Protein AF-0000000087619638 (afdb_homodimer)

InterPro domains:
  IPR024135 Ragulator complex protein LAMTOR5 [PF16672] (1-88)
  IPR024135 Ragulator complex protein LAMTOR5 [PR02092] (1-25)
  IPR024135 Ragulator complex protein LAMTOR5 [PR02092] (27-48)
  IPR024135 Ragulator complex protein LAMTOR5 [PR02092] (52-71)
  IPR024135 Ragulator complex protein LAMTOR5 [PTHR13342] (1-91)

Structure (mmCIF, N/CA/C/O backbone):
data_AF-0000000087619638-model_v1
#
loop_
_entity.id
_entity.type
_entity.pdbx_description
1 polymer 'Ragulator complex protein LAMTOR5'
#
loop_
_atom_site.group_PDB
_atom_site.id
_atom_site.type_symbol
_atom_site.label_atom_id
_atom_site.label_alt_id
_atom_site.label_comp_id
_atom_site.label_asym_id
_atom_site.label_entity_id
_atom_site.label_seq_id
_atom_site.pdbx_PDB_ins_code
_atom_site.Cartn_x
_atom_site.Cartn_y
_atom_site.Cartn_z
_atom_site.occupancy
_atom_site.B_iso_or_equiv
_atom_site.auth_seq_id
_atom_site.auth_comp_id
_atom_site.auth_asym_id
_atom_site.auth_atom_id
_atom_site.pdbx_PDB_model_num
ATOM 1 N N . MET A 1 1 ? -10.867 31.75 9.898 1 59.81 1 MET A N 1
ATOM 2 C CA . MET A 1 1 ? -11.805 30.641 10.008 1 59.81 1 MET A CA 1
ATOM 3 C C . MET A 1 1 ? -11.258 29.391 9.312 1 59.81 1 MET A C 1
ATOM 5 O O . MET A 1 1 ? -10.969 29.422 8.117 1 59.81 1 MET A O 1
ATOM 9 N N . GLU A 1 2 ? -10.844 28.422 10 1 75.12 2 GLU A N 1
ATOM 10 C CA . GLU A 1 2 ? -10.266 27.234 9.383 1 75.12 2 GLU A CA 1
ATOM 11 C C . GLU A 1 2 ? -11.281 26.516 8.5 1 75.12 2 GLU A C 1
ATOM 13 O O . GLU A 1 2 ? -12.477 26.5 8.812 1 75.12 2 GLU A O 1
ATOM 18 N N . SER A 1 3 ? -10.82 26.25 7.355 1 89.56 3 SER A N 1
ATOM 19 C CA . SER A 1 3 ? -11.688 25.453 6.492 1 89.56 3 SER A CA 1
ATOM 20 C C . SER A 1 3 ? -12.102 24.156 7.176 1 89.56 3 SER A C 1
ATOM 22 O O . SER A 1 3 ? -11.461 23.719 8.133 1 89.56 3 SER A O 1
ATOM 24 N N . THR A 1 4 ? -13.281 23.719 6.844 1 94.5 4 THR A N 1
ATOM 25 C CA . THR A 1 4 ? -13.789 22.453 7.348 1 94.5 4 THR A CA 1
ATOM 26 C C . THR A 1 4 ? -12.711 21.375 7.277 1 94.5 4 THR A C 1
ATOM 28 O O . THR A 1 4 ? -12.562 20.578 8.203 1 94.5 4 THR A O 1
ATOM 31 N N . LEU A 1 5 ? -11.859 21.391 6.246 1 95.38 5 LEU A N 1
ATOM 32 C CA . LEU A 1 5 ? -10.797 20.406 6.082 1 95.38 5 LEU A CA 1
ATOM 33 C C . LEU A 1 5 ? -9.719 20.578 7.148 1 95.38 5 LEU A C 1
ATOM 35 O O . LEU A 1 5 ? -9.312 19.609 7.793 1 95.38 5 LEU A O 1
ATOM 39 N N . GLU A 1 6 ? -9.32 21.812 7.352 1 96.31 6 GLU A N 1
ATOM 40 C CA . GLU A 1 6 ? -8.305 22.109 8.359 1 96.31 6 GLU A CA 1
ATOM 41 C C . GLU A 1 6 ? -8.758 21.656 9.742 1 96.31 6 GLU A C 1
ATOM 43 O O . GLU A 1 6 ? -7.961 21.109 10.508 1 96.31 6 GLU A O 1
ATOM 48 N N . GLN A 1 7 ? -9.922 21.875 10.008 1 97.31 7 GLN A N 1
ATOM 49 C CA . GLN A 1 7 ? -10.469 21.469 11.297 1 97.31 7 GLN A CA 1
ATOM 50 C C . GLN A 1 7 ? -10.438 19.953 11.453 1 97.31 7 GLN A C 1
ATOM 52 O O . GLN A 1 7 ? -10.117 19.438 12.523 1 97.31 7 GLN A O 1
ATOM 57 N N . HIS A 1 8 ? -10.852 19.281 10.367 1 96.5 8 HIS A N 1
ATOM 58 C CA . HIS A 1 8 ? -10.812 17.812 10.383 1 96.5 8 HIS A CA 1
ATOM 59 C C . HIS A 1 8 ? -9.398 17.312 10.633 1 96.5 8 HIS A C 1
ATOM 61 O O . HIS A 1 8 ? -9.203 16.359 11.391 1 96.5 8 HIS A O 1
ATOM 67 N N . LEU A 1 9 ? -8.438 17.875 10.039 1 97.69 9 LEU A N 1
ATOM 68 C CA . LEU A 1 9 ? -7.047 17.484 10.219 1 97.69 9 LEU A CA 1
ATOM 69 C C . LEU A 1 9 ? -6.602 17.703 11.656 1 97.69 9 LEU A C 1
ATOM 71 O O . LEU A 1 9 ? -5.984 16.812 12.258 1 97.69 9 LEU A O 1
ATOM 75 N N . ASP A 1 10 ? -6.941 18.812 12.172 1 97.88 10 ASP A N 1
ATOM 76 C CA . ASP A 1 10 ? -6.59 19.141 13.555 1 97.88 10 ASP A CA 1
ATOM 77 C C . ASP A 1 10 ? -7.246 18.156 14.523 1 97.88 10 ASP A C 1
ATOM 79 O O . ASP A 1 10 ? -6.621 17.734 15.492 1 97.88 10 ASP A O 1
ATOM 83 N N . ASP A 1 11 ? -8.5 17.828 14.258 1 98.12 11 ASP A N 1
ATOM 84 C CA . ASP A 1 11 ? -9.219 16.891 15.109 1 98.12 11 ASP A CA 1
ATOM 85 C C . ASP A 1 11 ? -8.586 15.508 15.07 1 98.12 11 ASP A C 1
ATOM 87 O O . ASP A 1 11 ? -8.5 14.82 16.094 1 98.12 11 ASP A O 1
ATOM 91 N N . THR A 1 12 ? -8.156 15.094 13.867 1 97.62 12 THR A N 1
ATOM 92 C CA . THR A 1 12 ? -7.504 13.805 13.703 1 97.62 12 THR A CA 1
ATOM 93 C C . THR A 1 12 ? -6.223 13.742 14.531 1 97.62 12 THR A C 1
ATOM 95 O O . THR A 1 12 ? -5.91 12.703 15.125 1 97.62 12 THR A O 1
ATOM 98 N N . MET A 1 13 ? -5.574 14.805 14.734 1 97.88 13 MET A N 1
ATOM 99 C CA . MET A 1 13 ? -4.285 14.891 15.414 1 97.88 13 MET A CA 1
ATOM 100 C C . MET A 1 13 ? -4.465 14.836 16.938 1 97.88 13 MET A C 1
ATOM 102 O O . MET A 1 13 ? -3.492 14.695 17.672 1 97.88 13 MET A O 1
ATOM 106 N N . LYS A 1 14 ? -5.672 14.953 17.359 1 97.88 14 LYS A N 1
ATOM 107 C CA . LYS A 1 14 ? -5.926 14.898 18.797 1 97.88 14 LYS A CA 1
ATOM 108 C C . LYS A 1 14 ? -5.766 13.477 19.328 1 97.88 14 LYS A C 1
ATOM 110 O O . LYS A 1 14 ? -5.629 13.281 20.547 1 97.88 14 LYS A O 1
ATOM 115 N N . ASN A 1 15 ? -5.918 12.477 18.422 1 97.62 15 ASN A N 1
ATOM 116 C CA . ASN A 1 15 ? -5.594 11.102 18.797 1 97.62 15 ASN A CA 1
ATOM 117 C C . ASN A 1 15 ? -4.098 10.93 19.062 1 97.62 15 ASN A C 1
ATOM 119 O O . ASN A 1 15 ? -3.279 11.117 18.156 1 97.62 15 ASN A O 1
ATOM 123 N N . PRO A 1 16 ? -3.703 10.562 20.312 1 95.38 16 PRO A N 1
ATOM 124 C CA . PRO A 1 16 ? -2.281 10.516 20.672 1 95.38 16 PRO A CA 1
ATOM 125 C C . PRO A 1 16 ? -1.493 9.516 19.828 1 95.38 16 PRO A C 1
ATOM 127 O O . PRO A 1 16 ? -0.274 9.648 19.688 1 95.38 16 PRO A O 1
ATOM 130 N N . ALA A 1 17 ? -2.191 8.531 19.344 1 97.12 17 ALA A N 1
ATOM 131 C CA . ALA A 1 17 ? -1.511 7.531 18.516 1 97.12 17 ALA A CA 1
ATOM 132 C C . ALA A 1 17 ? -1.211 8.07 17.125 1 97.12 17 ALA A C 1
ATOM 134 O O . ALA A 1 17 ? -0.408 7.496 16.391 1 97.12 17 ALA A O 1
ATOM 135 N N . VAL A 1 18 ? -1.893 9.148 16.734 1 98.19 18 VAL A N 1
ATOM 136 C CA . VAL A 1 18 ? -1.714 9.727 15.406 1 98.19 18 VAL A CA 1
ATOM 137 C C . VAL A 1 18 ? -0.606 10.773 15.445 1 98.19 18 VAL A C 1
ATOM 139 O O . VAL A 1 18 ? -0.699 11.758 16.172 1 98.19 18 VAL A O 1
ATOM 142 N N . VAL A 1 19 ? 0.382 10.594 14.602 1 97.81 19 VAL A N 1
ATOM 143 C CA . VAL A 1 19 ? 1.509 11.516 14.641 1 97.81 19 VAL A CA 1
ATOM 144 C C . VAL A 1 19 ? 1.566 12.312 13.336 1 97.81 19 VAL A C 1
ATOM 146 O O . VAL A 1 19 ? 2.328 13.281 13.227 1 97.81 19 VAL A O 1
ATOM 149 N N . GLY A 1 20 ? 0.757 11.938 12.32 1 97.81 20 GLY A N 1
ATOM 150 C CA . GLY A 1 20 ? 0.695 12.664 11.062 1 97.81 20 GLY A CA 1
ATOM 151 C C . GLY A 1 20 ? -0.553 12.367 10.258 1 97.81 20 GLY A C 1
ATOM 152 O O . GLY A 1 20 ? -1.104 11.266 10.344 1 97.81 20 GLY A O 1
ATOM 153 N N . VAL A 1 21 ? -0.949 13.336 9.492 1 98.69 21 VAL A N 1
ATOM 154 C CA . VAL A 1 21 ? -2.082 13.18 8.586 1 98.69 21 VAL A CA 1
ATOM 155 C C . VAL A 1 21 ? -1.865 14.023 7.336 1 98.69 21 VAL A C 1
ATOM 157 O O . VAL A 1 21 ? -1.303 15.125 7.41 1 98.69 21 VAL A O 1
ATOM 160 N N . LEU A 1 22 ? -2.295 13.547 6.18 1 98.69 22 LEU A N 1
ATOM 161 C CA . LEU A 1 22 ? -2.166 14.234 4.898 1 98.69 22 LEU A CA 1
ATOM 162 C C . LEU A 1 22 ? -3.387 13.977 4.02 1 98.69 22 LEU A C 1
ATOM 164 O O . LEU A 1 22 ? -3.875 12.844 3.943 1 98.69 22 LEU A O 1
ATOM 168 N N . CYS A 1 23 ? -3.904 14.977 3.414 1 98.44 23 CYS A N 1
ATOM 169 C CA . CYS A 1 23 ? -4.938 14.875 2.389 1 98.44 23 CYS A CA 1
ATOM 170 C C . CYS A 1 23 ? -4.426 15.383 1.046 1 98.44 23 CYS A C 1
ATOM 172 O O . CYS A 1 23 ? -3.848 16.469 0.965 1 98.44 23 CYS A O 1
ATOM 174 N N . THR A 1 24 ? -4.578 14.594 0.052 1 98.44 24 THR A N 1
ATOM 175 C CA . THR A 1 24 ? -4.168 14.977 -1.296 1 98.44 24 THR A CA 1
ATOM 176 C C . THR A 1 24 ? -5.316 14.805 -2.281 1 98.44 24 THR A C 1
ATOM 178 O O . THR A 1 24 ? -6.281 14.086 -1.999 1 98.44 24 THR A O 1
ATOM 181 N N . ASP A 1 25 ? -5.238 15.469 -3.393 1 97.81 25 ASP A N 1
ATOM 182 C CA . ASP A 1 25 ? -6.16 15.188 -4.488 1 97.81 25 ASP A CA 1
ATOM 183 C C . ASP A 1 25 ? -5.637 14.055 -5.367 1 97.81 25 ASP A C 1
ATOM 185 O O . ASP A 1 25 ? -4.648 13.406 -5.027 1 97.81 25 ASP A O 1
ATOM 189 N N . GLN A 1 26 ? -6.246 13.82 -6.512 1 95.25 26 GLN A N 1
ATOM 190 C CA . GLN A 1 26 ? -5.965 12.672 -7.367 1 95.25 26 GLN A CA 1
ATOM 191 C C . GLN A 1 26 ? -4.605 12.812 -8.047 1 95.25 26 GLN A C 1
ATOM 193 O O . GLN A 1 26 ? -4.016 11.82 -8.477 1 95.25 26 GLN A O 1
ATOM 198 N N . GLN A 1 27 ? -4.156 14.125 -8.164 1 95.88 27 GLN A N 1
ATOM 199 C CA . GLN A 1 27 ? -2.871 14.367 -8.805 1 95.88 27 GLN A CA 1
ATOM 200 C C . GLN A 1 27 ? -1.73 14.312 -7.797 1 95.88 27 GLN A C 1
ATOM 202 O O . GLN A 1 27 ? -0.559 14.406 -8.164 1 95.88 27 GLN A O 1
ATOM 207 N N . GLY A 1 28 ? -2.074 14.156 -6.535 1 97.88 28 GLY A N 1
ATOM 208 C CA . GLY A 1 28 ? -1.068 14.117 -5.484 1 97.88 28 GLY A CA 1
ATOM 209 C C . GLY A 1 28 ? -0.756 15.484 -4.91 1 97.88 28 GLY A C 1
ATOM 210 O O . GLY A 1 28 ? 0.242 15.656 -4.207 1 97.88 28 GLY A O 1
ATOM 211 N N . HIS A 1 29 ? -1.58 16.469 -5.277 1 98.31 29 HIS A N 1
ATOM 212 C CA . HIS A 1 29 ? -1.394 17.797 -4.699 1 98.31 29 HIS A CA 1
ATOM 213 C C . HIS A 1 29 ? -1.877 17.844 -3.252 1 98.31 29 HIS A C 1
ATOM 215 O O . HIS A 1 29 ? -2.943 17.312 -2.934 1 98.31 29 HIS A O 1
ATOM 221 N N . ASN A 1 30 ? -1.104 18.516 -2.428 1 98.12 30 ASN A N 1
ATOM 222 C CA . ASN A 1 30 ? -1.393 18.641 -1.003 1 98.12 30 ASN A CA 1
ATOM 223 C C . ASN A 1 30 ? -2.594 19.547 -0.75 1 98.12 30 ASN A C 1
ATOM 225 O O . ASN A 1 30 ? -2.584 20.719 -1.131 1 98.12 30 ASN A O 1
ATOM 229 N N . LEU A 1 3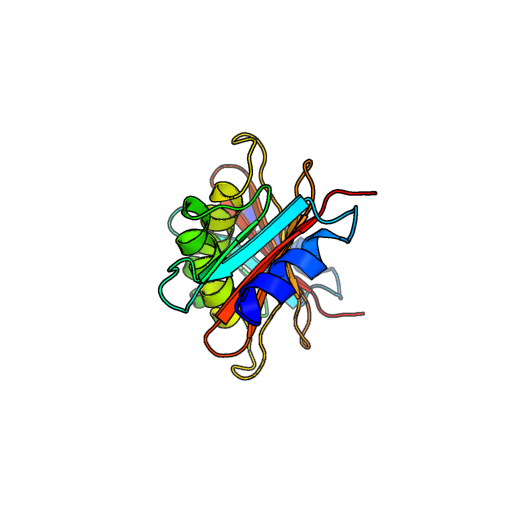1 ? -3.611 19.047 -0.116 1 98.19 31 LEU A N 1
ATOM 230 C CA . LEU A 1 31 ? -4.781 19.812 0.283 1 98.19 31 LEU A CA 1
ATOM 231 C C . LEU A 1 31 ? -4.672 20.25 1.74 1 98.19 31 LEU A C 1
ATOM 233 O O . LEU A 1 31 ? -5.344 21.188 2.162 1 98.19 31 LEU A O 1
ATOM 237 N N . GLY A 1 32 ? -3.918 19.516 2.525 1 98.06 32 GLY A N 1
ATOM 238 C CA . GLY A 1 32 ? -3.629 19.766 3.926 1 98.06 32 GLY A CA 1
ATOM 239 C C . GLY A 1 32 ? -2.855 18.641 4.594 1 98.06 32 GLY A C 1
ATOM 240 O O . GLY A 1 32 ? -3.021 17.484 4.242 1 98.06 32 GLY A O 1
ATOM 241 N N . CYS A 1 33 ? -1.996 19.109 5.57 1 98.31 33 CYS A N 1
ATOM 242 C CA . CYS A 1 33 ? -1.228 18.094 6.297 1 98.31 33 CYS A CA 1
ATOM 243 C C . CYS A 1 33 ? -0.849 18.594 7.684 1 98.31 33 CYS A C 1
ATOM 245 O O . CYS A 1 33 ? -0.867 19.797 7.941 1 98.31 33 CYS A O 1
ATOM 247 N N . ARG A 1 34 ? -0.617 17.672 8.547 1 98 34 ARG A N 1
ATOM 248 C CA . ARG A 1 34 ? -0.12 17.922 9.898 1 98 34 ARG A CA 1
ATOM 249 C C . 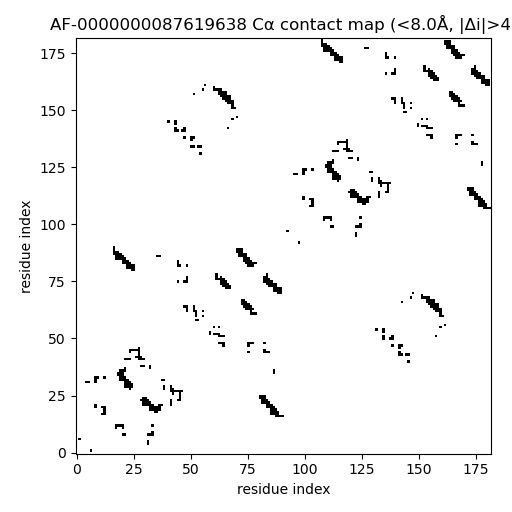ARG A 1 34 ? 0.896 16.859 10.312 1 98 34 ARG A C 1
ATOM 251 O O . ARG A 1 34 ? 0.83 15.711 9.859 1 98 34 ARG A O 1
ATOM 258 N N . GLY A 1 35 ? 1.857 17.219 11.164 1 97.5 35 GLY A N 1
ATOM 259 C CA . GLY A 1 35 ? 2.754 16.266 11.812 1 97.5 35 GLY A CA 1
ATOM 260 C C . GLY A 1 35 ? 3.789 15.68 10.875 1 97.5 35 GLY A C 1
ATOM 261 O O . GLY A 1 35 ? 4.453 16.406 10.141 1 97.5 35 GLY A O 1
ATOM 262 N N . SER A 1 36 ? 3.953 14.312 10.961 1 96.56 36 SER A N 1
ATOM 263 C CA . SER A 1 36 ? 5.047 13.602 10.305 1 96.56 36 SER A CA 1
ATOM 264 C C . SER A 1 36 ? 4.848 13.555 8.797 1 96.56 36 SER A C 1
ATOM 266 O O . SER A 1 36 ? 5.781 13.25 8.047 1 96.56 36 SER A O 1
ATOM 268 N N . LEU A 1 37 ? 3.68 13.742 8.289 1 97.06 37 LEU A N 1
ATOM 269 C CA . LEU A 1 37 ? 3.406 13.734 6.852 1 97.06 37 LEU A CA 1
ATOM 270 C C . LEU A 1 37 ? 3.355 15.156 6.297 1 97.06 37 LEU A C 1
ATOM 272 O O . LEU A 1 37 ? 2.693 16.031 6.871 1 97.06 37 LEU A O 1
ATOM 276 N N . SER A 1 38 ? 4.035 15.312 5.188 1 96.69 38 SER A N 1
ATOM 277 C CA . SER A 1 38 ? 4.195 16.656 4.633 1 96.69 38 SER A CA 1
ATOM 278 C C . SER A 1 38 ? 3.846 16.688 3.148 1 96.69 38 SER A C 1
ATOM 280 O O . SER A 1 38 ? 3.406 15.68 2.588 1 96.69 38 SER A O 1
ATOM 282 N N . ASP A 1 39 ? 4.086 17.875 2.529 1 95.94 39 ASP A N 1
ATOM 283 C CA . ASP A 1 39 ? 3.773 18.109 1.122 1 95.94 39 ASP A CA 1
ATOM 284 C C . ASP A 1 39 ? 4.582 17.172 0.222 1 95.94 39 ASP A C 1
ATOM 286 O O . ASP A 1 39 ? 4.145 16.828 -0.878 1 95.94 39 ASP A O 1
ATOM 290 N N . GLU A 1 40 ? 5.707 16.719 0.672 1 96.12 40 GLU A N 1
ATOM 291 C CA . GLU A 1 40 ? 6.582 15.883 -0.15 1 96.12 40 GLU A CA 1
ATOM 292 C C . GLU A 1 40 ? 6.02 14.477 -0.306 1 96.12 40 GLU A C 1
ATOM 294 O O . GLU A 1 40 ? 6.41 13.742 -1.218 1 96.12 40 GLU A O 1
ATOM 299 N N . HIS A 1 41 ? 5.055 14.125 0.51 1 97.88 41 HIS A N 1
ATOM 300 C CA . HIS A 1 41 ? 4.543 12.766 0.531 1 97.88 41 HIS A CA 1
ATOM 301 C C . HIS A 1 41 ? 3.297 12.633 -0.34 1 97.88 41 HIS A C 1
ATOM 303 O O . HIS A 1 41 ? 2.791 11.523 -0.541 1 97.88 41 HIS A O 1
ATOM 309 N N . GLY A 1 42 ? 2.754 13.75 -0.838 1 98.44 42 GLY A N 1
ATOM 310 C CA . GLY A 1 42 ? 1.482 13.719 -1.543 1 98.44 42 GLY A CA 1
ATOM 311 C C . GLY A 1 42 ? 1.494 12.828 -2.766 1 98.44 42 GLY A C 1
ATOM 312 O O . GLY A 1 42 ? 0.572 12.031 -2.971 1 98.44 42 GLY A O 1
ATOM 313 N N . GLY A 1 43 ? 2.5 12.945 -3.582 1 98.25 43 GLY A N 1
ATOM 314 C CA . GLY A 1 43 ? 2.609 12.102 -4.762 1 98.25 43 GLY A CA 1
ATOM 315 C C . GLY A 1 43 ? 2.645 10.617 -4.441 1 98.25 43 GLY A C 1
ATOM 316 O O . GLY A 1 43 ? 1.954 9.828 -5.078 1 98.25 43 GLY A O 1
ATOM 317 N N . VAL A 1 44 ? 3.383 10.273 -3.471 1 98.19 44 VAL A N 1
ATOM 318 C CA . VAL A 1 44 ? 3.539 8.875 -3.072 1 98.19 44 VAL A CA 1
ATOM 319 C C . VAL A 1 44 ? 2.207 8.336 -2.557 1 98.19 44 VAL A C 1
ATOM 321 O O . VAL A 1 44 ? 1.76 7.266 -2.979 1 98.19 44 VAL A O 1
ATOM 324 N N . VAL A 1 45 ? 1.494 9.102 -1.749 1 98.5 45 VAL A N 1
ATOM 325 C CA . VAL A 1 45 ? 0.225 8.703 -1.148 1 98.5 45 VAL A CA 1
ATOM 326 C C . VAL A 1 45 ? -0.821 8.5 -2.242 1 98.5 45 VAL A C 1
ATOM 328 O O . VAL A 1 45 ? -1.554 7.508 -2.229 1 98.5 45 VAL A O 1
ATOM 331 N N . SER A 1 46 ? -0.824 9.406 -3.205 1 98.44 46 SER A N 1
ATOM 332 C CA . SER A 1 46 ? -1.792 9.312 -4.293 1 98.44 46 SER A CA 1
ATOM 333 C C . SER A 1 46 ? -1.536 8.078 -5.152 1 98.44 46 SER A C 1
ATOM 335 O O . SER A 1 46 ? -2.475 7.371 -5.527 1 98.44 46 SER A O 1
ATOM 337 N N . VAL A 1 47 ? -0.292 7.758 -5.465 1 97.88 47 VAL A N 1
ATOM 338 C CA . VAL A 1 47 ? 0.071 6.613 -6.293 1 97.88 47 VAL A CA 1
ATOM 339 C C . VAL A 1 47 ? -0.268 5.316 -5.562 1 97.88 47 VAL A C 1
ATOM 341 O O . VAL A 1 47 ? -0.794 4.379 -6.164 1 97.88 47 VAL A O 1
ATOM 344 N N . LEU A 1 48 ? -0.031 5.281 -4.238 1 98.19 48 LEU A N 1
ATOM 345 C CA . LEU A 1 48 ? -0.363 4.102 -3.445 1 98.19 48 LEU A CA 1
ATOM 346 C C . LEU A 1 48 ? -1.852 3.785 -3.539 1 98.19 48 LEU A C 1
ATOM 348 O O . LEU A 1 48 ? -2.232 2.643 -3.807 1 98.19 48 LEU A O 1
ATOM 352 N N . ALA A 1 49 ? -2.625 4.812 -3.383 1 98.19 49 ALA A N 1
ATOM 353 C CA . ALA A 1 49 ? -4.07 4.605 -3.428 1 98.19 49 ALA A CA 1
ATOM 354 C C . ALA A 1 49 ? -4.516 4.141 -4.812 1 98.19 49 ALA A C 1
ATOM 356 O O . ALA A 1 49 ? -5.332 3.225 -4.934 1 98.19 49 ALA A O 1
ATOM 357 N N . LYS A 1 50 ? -3.967 4.727 -5.82 1 97 50 LYS A N 1
ATOM 358 C CA . LYS A 1 50 ? -4.332 4.379 -7.188 1 97 50 LYS A CA 1
ATOM 359 C C . LYS A 1 50 ? -3.914 2.951 -7.527 1 97 50 LYS A C 1
ATOM 361 O O . LYS A 1 50 ? -4.691 2.191 -8.109 1 97 50 LYS A O 1
ATOM 366 N N . GLN A 1 51 ? -2.684 2.623 -7.188 1 97.31 51 GLN A N 1
ATOM 367 C CA . GLN A 1 51 ? -2.172 1.288 -7.48 1 97.31 51 GLN A CA 1
ATOM 368 C C . GLN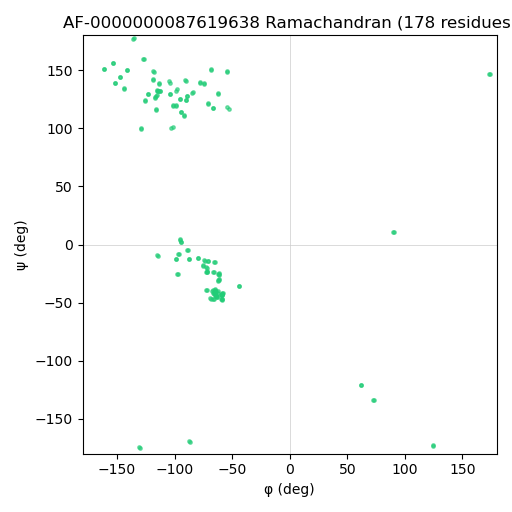 A 1 51 ? -2.936 0.224 -6.695 1 97.31 51 GLN A C 1
ATOM 370 O O . GLN A 1 51 ? -3.193 -0.867 -7.207 1 97.31 51 GLN A O 1
ATOM 375 N N . ALA A 1 52 ? -3.279 0.514 -5.461 1 97.5 52 ALA A N 1
ATOM 376 C CA . ALA A 1 52 ? -4.062 -0.42 -4.656 1 97.5 52 ALA A CA 1
ATOM 377 C C . ALA A 1 52 ? -5.406 -0.717 -5.316 1 97.5 52 ALA A C 1
ATOM 379 O O . ALA A 1 52 ? -5.836 -1.872 -5.375 1 97.5 52 ALA A O 1
ATOM 380 N N . ALA A 1 53 ? -6.039 0.29 -5.809 1 96.06 53 ALA A N 1
ATOM 381 C CA . ALA A 1 53 ? -7.336 0.131 -6.461 1 96.06 53 ALA A CA 1
ATOM 382 C C . ALA A 1 53 ? -7.227 -0.76 -7.695 1 96.06 53 ALA A C 1
ATOM 384 O O . ALA A 1 53 ? -8.156 -1.504 -8.016 1 96.06 53 ALA A O 1
ATOM 385 N N . ALA A 1 54 ? -6.066 -0.717 -8.344 1 95.19 54 ALA A N 1
ATOM 386 C CA . ALA A 1 54 ? -5.855 -1.479 -9.578 1 95.19 54 ALA A CA 1
ATOM 387 C C . ALA A 1 54 ? -5.773 -2.975 -9.289 1 95.19 54 ALA A C 1
ATOM 389 O O . ALA A 1 54 ? -5.914 -3.797 -10.195 1 95.19 54 ALA A O 1
ATOM 390 N N . LEU A 1 55 ? -5.602 -3.402 -8.031 1 94 55 LEU A N 1
ATOM 391 C CA . LEU A 1 55 ? -5.465 -4.812 -7.68 1 94 55 LEU A CA 1
ATOM 392 C C . LEU A 1 55 ? -6.785 -5.379 -7.176 1 94 55 LEU A C 1
ATOM 394 O O . LEU A 1 55 ? -6.891 -6.578 -6.91 1 94 55 LEU A O 1
ATOM 398 N N . THR A 1 56 ? -7.668 -4.539 -6.906 1 90.94 56 THR A N 1
ATOM 399 C CA . THR A 1 56 ? -8.961 -5.016 -6.434 1 90.94 56 THR A CA 1
ATOM 400 C C . THR A 1 56 ? -9.805 -5.531 -7.598 1 90.94 56 THR A C 1
ATOM 402 O O . THR A 1 56 ? -9.727 -5.008 -8.711 1 90.94 56 THR A O 1
ATOM 405 N N . LYS A 1 57 ? -10.508 -6.617 -7.414 1 85.56 57 LYS A N 1
ATOM 406 C CA . LYS A 1 57 ? -11.328 -7.211 -8.469 1 85.56 57 LYS A CA 1
ATOM 407 C C . LYS A 1 57 ? -12.57 -6.371 -8.727 1 85.56 57 LYS A C 1
ATOM 409 O O . LYS A 1 57 ? -12.977 -6.195 -9.883 1 85.56 57 LYS A O 1
ATOM 414 N N . ASP A 1 58 ? -13.172 -5.844 -7.641 1 89.88 58 ASP A N 1
ATOM 415 C CA . ASP A 1 58 ? -14.367 -5 -7.719 1 89.88 58 ASP A CA 1
ATOM 416 C C . ASP A 1 58 ? -13.984 -3.525 -7.812 1 89.88 58 ASP A C 1
ATOM 418 O O . ASP A 1 58 ? -13.469 -2.947 -6.855 1 89.88 58 ASP A O 1
ATOM 422 N N . PRO A 1 59 ? -14.211 -2.84 -8.945 1 86.06 59 PRO A N 1
ATOM 423 C CA . PRO A 1 59 ? -13.805 -1.451 -9.164 1 86.06 59 PRO A CA 1
ATOM 424 C C . PRO A 1 59 ? -14.531 -0.47 -8.25 1 86.06 59 PRO A C 1
ATOM 426 O O . PRO A 1 59 ? -14.141 0.694 -8.148 1 86.06 59 PRO A O 1
ATOM 429 N N . THR A 1 60 ? -15.594 -0.942 -7.641 1 88.44 60 THR A N 1
ATOM 430 C CA . THR A 1 60 ? -16.344 -0.045 -6.766 1 88.44 60 THR A CA 1
ATOM 431 C C . THR A 1 60 ? -15.758 -0.067 -5.352 1 88.44 60 THR A C 1
ATOM 433 O O . THR A 1 60 ? -16.125 0.761 -4.512 1 88.44 60 THR A O 1
ATOM 436 N N . GLU A 1 61 ? -14.906 -1.016 -5.066 1 90.5 61 GLU A N 1
ATOM 437 C CA . GLU A 1 61 ? -14.281 -1.114 -3.752 1 90.5 61 GLU A CA 1
ATOM 438 C C . GLU A 1 61 ? -13.047 -0.221 -3.66 1 90.5 61 GLU A C 1
ATOM 440 O O . GLU A 1 61 ? -12.266 -0.136 -4.609 1 90.5 61 GLU A O 1
ATOM 445 N N . THR A 1 62 ? -12.961 0.546 -2.643 1 94.38 62 THR A N 1
ATOM 446 C CA . THR A 1 62 ? -11.766 1.332 -2.336 1 94.38 62 THR A CA 1
ATOM 447 C C . THR A 1 62 ? -10.953 0.671 -1.228 1 94.38 62 THR A C 1
ATOM 449 O O . THR A 1 62 ? -11.32 0.746 -0.053 1 94.38 62 THR A O 1
ATOM 452 N N . PRO A 1 63 ? -9.961 0.035 -1.598 1 96 63 PRO A N 1
ATOM 453 C CA . PRO A 1 63 ? -9.18 -0.66 -0.568 1 96 63 PRO A CA 1
ATOM 454 C C . PRO A 1 63 ? -8.445 0.299 0.367 1 96 63 PRO A C 1
ATOM 456 O O . PRO A 1 63 ? -8.156 1.437 -0.012 1 96 63 PRO A O 1
ATOM 459 N N . THR A 1 64 ? -8.219 -0.097 1.613 1 97.69 64 THR A N 1
ATOM 460 C CA . THR A 1 64 ? -7.312 0.573 2.541 1 97.69 64 THR A CA 1
ATOM 461 C C . THR A 1 64 ? -5.898 0.019 2.408 1 97.69 64 THR A C 1
ATOM 463 O O . THR A 1 64 ? -5.695 -1.197 2.424 1 97.69 64 THR A O 1
ATOM 466 N N . VAL A 1 65 ? -4.953 0.929 2.23 1 98.25 65 VAL A N 1
ATOM 467 C CA . VAL A 1 65 ? -3.549 0.54 2.209 1 98.25 65 VAL A CA 1
ATOM 468 C C . VAL A 1 65 ? -2.939 0.73 3.596 1 98.25 65 VAL A C 1
ATOM 470 O O . VAL A 1 65 ? -3.053 1.807 4.188 1 98.25 65 VAL A O 1
ATOM 473 N N . CYS A 1 66 ? -2.373 -0.292 4.102 1 98.19 66 CYS A N 1
ATOM 474 C CA . CYS A 1 66 ? -1.652 -0.217 5.371 1 98.19 66 CYS A CA 1
ATOM 475 C C . CYS A 1 66 ? -0.17 -0.509 5.172 1 98.19 66 CYS A C 1
ATOM 477 O O . CYS A 1 66 ? 0.197 -1.577 4.68 1 98.19 66 CYS A O 1
ATOM 479 N N . LEU A 1 67 ? 0.637 0.517 5.461 1 97.25 67 LEU A N 1
ATOM 480 C CA . LEU A 1 67 ? 2.084 0.329 5.488 1 97.25 67 LEU A CA 1
ATOM 481 C C . LEU A 1 67 ? 2.568 0.038 6.902 1 97.25 67 LEU A C 1
ATOM 483 O O . LEU A 1 67 ? 2.412 0.869 7.801 1 97.25 67 LEU A O 1
ATOM 487 N N . GLU A 1 68 ? 3.057 -1.148 7.086 1 95.25 68 GLU A N 1
ATOM 488 C CA . GLU A 1 68 ? 3.555 -1.548 8.398 1 95.25 68 GLU A CA 1
ATOM 489 C C . GLU A 1 68 ? 5.078 -1.488 8.453 1 95.25 68 GLU A C 1
ATOM 491 O O . GLU A 1 68 ? 5.758 -2.102 7.625 1 95.25 68 GLU A O 1
ATOM 496 N N . SER A 1 69 ? 5.555 -0.69 9.328 1 91.56 69 SER A N 1
ATOM 497 C CA . SER A 1 69 ? 6.992 -0.581 9.555 1 91.56 69 SER A CA 1
ATOM 498 C C . SER A 1 69 ? 7.312 -0.541 11.047 1 91.56 69 SER A C 1
ATOM 500 O O . SER A 1 69 ? 6.414 -0.634 11.883 1 91.56 69 SER A O 1
ATOM 502 N N . GLU A 1 70 ? 8.633 -0.5 11.352 1 85.25 70 GLU A N 1
ATOM 503 C CA . GLU A 1 70 ? 9.086 -0.43 12.734 1 85.25 70 GLU A CA 1
ATOM 504 C C . GLU A 1 70 ? 8.68 0.894 13.383 1 85.25 70 GLU A C 1
ATOM 506 O O . GLU A 1 70 ? 8.438 0.953 14.586 1 85.25 70 GLU A O 1
ATOM 511 N N . SER A 1 71 ? 8.453 1.886 12.656 1 84.38 71 SER A N 1
ATOM 512 C CA . SER A 1 71 ? 8.188 3.23 13.156 1 84.38 71 SER A CA 1
ATOM 513 C C . SER A 1 71 ? 6.691 3.5 13.258 1 84.38 71 SER A C 1
ATOM 515 O O . SER A 1 71 ? 6.277 4.574 13.695 1 84.38 71 SER A O 1
ATOM 517 N N . GLY A 1 72 ? 5.941 2.484 12.961 1 92.75 72 GLY A N 1
ATOM 518 C CA . GLY A 1 72 ? 4.5 2.668 12.969 1 92.75 72 GLY A CA 1
ATOM 519 C C . GLY A 1 72 ? 3.844 2.283 11.648 1 92.75 72 GLY A C 1
ATOM 520 O O . GLY A 1 72 ? 4.469 1.64 10.805 1 92.75 72 GLY A O 1
ATOM 521 N N . ASN A 1 73 ? 2.594 2.611 11.656 1 96.44 73 ASN A N 1
ATOM 522 C CA . ASN A 1 73 ? 1.838 2.285 10.453 1 96.44 73 ASN A CA 1
ATOM 523 C C . ASN A 1 73 ? 1.288 3.539 9.781 1 96.44 73 ASN A C 1
ATOM 525 O O . ASN A 1 73 ? 1.02 4.539 10.445 1 96.44 73 ASN A O 1
ATOM 529 N N . ILE A 1 74 ? 1.189 3.471 8.5 1 97.69 74 ILE A N 1
ATOM 530 C CA . ILE A 1 74 ? 0.501 4.492 7.719 1 97.69 74 ILE A CA 1
ATOM 531 C C . ILE A 1 74 ? -0.704 3.875 7.012 1 97.69 74 ILE A C 1
ATOM 533 O O . ILE A 1 74 ? -0.58 2.85 6.34 1 97.69 74 ILE A O 1
ATOM 537 N N . LEU A 1 75 ? -1.827 4.438 7.195 1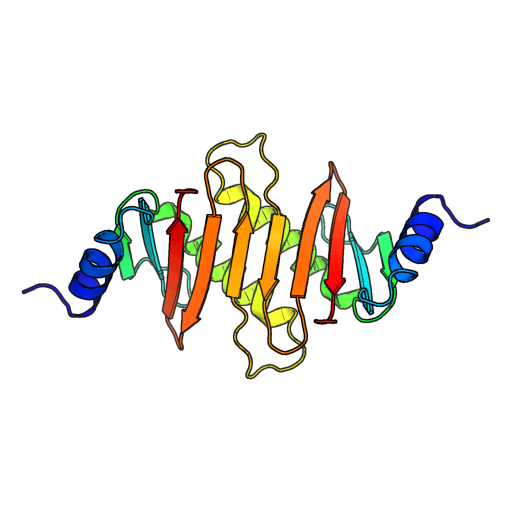 98.12 75 LEU A N 1
ATOM 538 C CA . LEU A 1 75 ? -3.047 4.035 6.504 1 98.12 75 LEU A CA 1
ATOM 539 C C . LEU A 1 75 ? -3.395 5.023 5.395 1 98.12 75 LEU A C 1
ATOM 541 O O . LEU A 1 75 ? -3.322 6.238 5.594 1 98.12 75 LEU A O 1
ATOM 545 N N . VAL A 1 76 ? -3.652 4.547 4.184 1 98.62 76 VAL A N 1
ATOM 546 C CA . VAL A 1 76 ? -4.004 5.367 3.027 1 98.62 76 VAL A CA 1
ATOM 547 C C . VAL A 1 76 ? -5.344 4.906 2.457 1 98.62 76 VAL A C 1
ATOM 549 O O . VAL A 1 76 ? -5.539 3.717 2.199 1 98.62 76 VAL A O 1
ATOM 552 N N . ARG A 1 77 ? -6.203 5.809 2.258 1 98 77 ARG A N 1
ATOM 553 C CA . ARG A 1 77 ? -7.488 5.48 1.65 1 98 77 ARG A CA 1
ATOM 554 C C . ARG A 1 77 ? -8.055 6.672 0.888 1 98 77 ARG A C 1
ATOM 556 O O . ARG A 1 77 ? -7.988 7.809 1.363 1 98 77 ARG A O 1
ATOM 563 N N . SER A 1 78 ? -8.633 6.359 -0.3 1 97.56 78 SER A N 1
ATOM 564 C CA . SER A 1 78 ? -9.273 7.402 -1.089 1 97.56 78 SER A CA 1
ATOM 565 C C . SER A 1 78 ? -10.758 7.527 -0.736 1 97.56 78 SER A C 1
ATOM 567 O O . SER A 1 78 ? -11.422 6.527 -0.458 1 97.56 78 SER A O 1
ATOM 569 N N . HIS A 1 79 ? -11.195 8.664 -0.707 1 94.19 79 HIS A N 1
ATOM 570 C CA . HIS A 1 79 ? -12.594 9.047 -0.571 1 94.19 79 HIS A CA 1
ATOM 571 C C . HIS A 1 79 ? -13 10.047 -1.648 1 94.19 79 HIS A C 1
ATOM 573 O O . HIS A 1 79 ? -12.875 11.258 -1.458 1 94.19 79 HIS A O 1
ATOM 579 N N . GLY A 1 80 ? -13.672 9.461 -2.715 1 93.69 80 GLY A N 1
ATOM 580 C CA . GLY A 1 80 ? -13.93 10.328 -3.854 1 93.69 80 GLY A CA 1
ATOM 581 C C . GLY A 1 80 ? -12.664 10.844 -4.512 1 93.69 80 GLY A C 1
ATOM 582 O O . GLY A 1 80 ? -11.82 10.055 -4.949 1 93.69 80 GLY A O 1
ATOM 583 N N . THR A 1 81 ? -12.57 12.211 -4.516 1 94.94 81 THR A N 1
ATOM 584 C CA . THR A 1 81 ? -11.438 12.805 -5.207 1 94.94 81 THR A CA 1
ATOM 585 C C . THR A 1 81 ? -10.289 13.078 -4.238 1 94.94 81 THR A C 1
ATOM 587 O O . THR A 1 81 ? -9.242 13.586 -4.637 1 94.94 81 THR A O 1
ATOM 590 N N . ILE A 1 82 ? -10.484 12.711 -3.029 1 97.25 82 ILE A N 1
ATOM 591 C CA . ILE A 1 82 ? -9.508 13.008 -1.99 1 97.25 82 ILE A CA 1
ATOM 592 C C . ILE A 1 82 ? -8.891 11.711 -1.48 1 97.25 82 ILE A C 1
ATOM 594 O O . ILE A 1 82 ? -9.594 10.711 -1.288 1 97.25 82 ILE A O 1
ATOM 598 N N . THR A 1 83 ? -7.582 11.727 -1.26 1 98.31 83 THR A N 1
ATOM 599 C CA . THR A 1 83 ? -6.875 10.641 -0.587 1 98.31 83 THR A CA 1
ATOM 600 C C . THR A 1 83 ? -6.336 11.102 0.765 1 98.31 83 THR A C 1
ATOM 602 O O . THR A 1 83 ? -5.734 12.172 0.868 1 98.31 83 THR A O 1
ATOM 605 N N . VAL A 1 84 ? -6.605 10.25 1.8 1 98.44 84 VAL A N 1
ATOM 606 C CA . VAL A 1 84 ? -6.16 10.586 3.15 1 98.44 84 VAL A CA 1
ATOM 607 C C . VAL A 1 84 ? -5.117 9.57 3.615 1 98.44 84 VAL A C 1
ATOM 609 O O . VAL A 1 84 ? -5.305 8.359 3.469 1 98.44 84 VAL A O 1
ATOM 612 N N . ALA A 1 85 ? -4.02 10.094 4.148 1 98.62 85 ALA A N 1
ATOM 613 C CA . ALA A 1 85 ? -3.006 9.273 4.809 1 98.62 85 ALA A CA 1
ATOM 614 C C . ALA A 1 85 ? -2.908 9.609 6.293 1 98.62 85 ALA A C 1
ATOM 616 O O . ALA A 1 85 ? -2.869 10.789 6.668 1 98.62 85 ALA A O 1
ATOM 617 N N . VAL A 1 86 ? -2.895 8.562 7.152 1 98.5 86 VAL A N 1
ATOM 618 C CA . VAL A 1 86 ? -2.756 8.727 8.594 1 98.5 86 VAL A CA 1
ATOM 619 C C . VAL A 1 86 ? -1.584 7.891 9.102 1 98.5 86 VAL A C 1
ATOM 621 O O . VAL A 1 86 ? -1.528 6.68 8.867 1 98.5 86 VAL A O 1
ATOM 624 N N . HIS A 1 87 ? -0.685 8.531 9.742 1 98.12 87 HIS A N 1
ATOM 625 C CA . HIS A 1 87 ? 0.468 7.883 10.359 1 98.12 87 HIS A CA 1
ATOM 626 C C . HIS A 1 87 ? 0.242 7.66 11.852 1 98.12 87 HIS A C 1
ATOM 628 O O . HIS A 1 87 ? 0.062 8.617 12.602 1 98.12 87 HIS A O 1
ATOM 634 N N . LYS A 1 88 ? 0.283 6.387 12.211 1 97.81 88 LYS A N 1
ATOM 635 C CA . LYS A 1 88 ? 0.041 6.008 13.602 1 97.81 88 LYS A CA 1
ATOM 636 C C . LYS A 1 88 ? 1.258 5.309 14.203 1 97.81 88 LYS A C 1
ATOM 638 O O . LYS A 1 88 ? 1.933 4.535 13.516 1 97.81 88 LYS A O 1
ATOM 643 N N . ILE A 1 89 ? 1.57 5.531 15.414 1 94.69 89 ILE A N 1
ATOM 644 C CA . ILE A 1 89 ? 2.625 4.824 16.125 1 94.69 89 ILE A CA 1
ATOM 645 C C . ILE A 1 89 ? 2.004 3.809 17.094 1 94.69 89 ILE A C 1
ATOM 647 O O . ILE A 1 89 ? 0.841 3.943 17.484 1 94.69 89 ILE A O 1
ATOM 651 N N . ALA A 1 90 ? 2.643 2.594 17.188 1 77.5 90 ALA A N 1
ATOM 652 C CA . ALA A 1 90 ? 2.156 1.605 18.141 1 77.5 90 ALA A CA 1
ATOM 653 C C . ALA A 1 90 ? 2.096 2.191 19.547 1 77.5 90 ALA A C 1
ATOM 655 O O . ALA A 1 90 ? 2.961 2.979 19.938 1 77.5 90 ALA A O 1
ATOM 656 N N . SER A 1 91 ? 0.802 2.24 20.141 1 59.44 91 SER A N 1
ATOM 657 C CA . SER A 1 91 ? 0.686 2.621 21.547 1 59.44 91 SER A CA 1
ATOM 658 C C . SER A 1 91 ? 1.371 1.604 22.453 1 59.44 91 SER A C 1
ATOM 660 O O . SER A 1 91 ? 1.482 0.427 22.109 1 59.44 91 SER A O 1
ATOM 662 N N . MET B 1 1 ? 12.297 -30.281 -13.594 1 59.5 1 MET B N 1
ATOM 663 C CA . MET B 1 1 ? 12.711 -29.938 -12.234 1 59.5 1 MET B CA 1
ATOM 664 C C . MET B 1 1 ? 12.297 -28.5 -11.891 1 59.5 1 MET B C 1
ATOM 666 O O . MET B 1 1 ? 12.688 -27.562 -12.578 1 59.5 1 MET B O 1
ATOM 670 N N . GLU B 1 2 ? 11.344 -28.312 -11.102 1 74.88 2 GLU B N 1
ATOM 671 C CA . GLU B 1 2 ? 10.875 -26.969 -10.773 1 74.88 2 GLU B CA 1
ATOM 672 C C . GLU B 1 2 ? 11.961 -26.156 -10.086 1 74.88 2 GLU B C 1
ATOM 674 O O . GLU B 1 2 ? 12.766 -26.688 -9.328 1 74.88 2 GLU B O 1
ATOM 679 N N . SER B 1 3 ? 12.125 -25.031 -10.625 1 89.56 3 SER B N 1
ATOM 680 C CA . SER B 1 3 ? 13.07 -24.141 -9.961 1 89.56 3 SER B CA 1
ATOM 681 C C . SER B 1 3 ? 12.703 -23.953 -8.492 1 89.56 3 SER B C 1
ATOM 683 O O . SER B 1 3 ? 11.562 -24.219 -8.086 1 89.56 3 SER B O 1
ATOM 685 N N . THR B 1 4 ? 13.703 -23.75 -7.691 1 94.44 4 THR B N 1
ATOM 686 C CA . THR B 1 4 ? 13.508 -23.469 -6.27 1 94.44 4 THR B CA 1
ATOM 687 C C . THR B 1 4 ? 12.391 -22.453 -6.066 1 94.44 4 THR B C 1
ATOM 689 O O . THR B 1 4 ? 11.562 -22.609 -5.16 1 94.44 4 THR B O 1
ATOM 692 N N . LEU B 1 5 ? 12.242 -21.469 -6.957 1 95.31 5 LEU B N 1
ATOM 693 C CA . LEU B 1 5 ? 11.203 -20.453 -6.855 1 95.31 5 LEU B CA 1
ATOM 694 C C . LEU B 1 5 ? 9.82 -21.062 -7.086 1 95.31 5 LEU B C 1
ATOM 696 O O . LEU B 1 5 ? 8.898 -20.828 -6.309 1 95.31 5 LEU B O 1
ATOM 700 N N . GLU B 1 6 ? 9.711 -21.859 -8.125 1 96.31 6 GLU B N 1
ATOM 701 C CA . GLU B 1 6 ? 8.445 -22.516 -8.445 1 96.31 6 GLU B CA 1
ATOM 702 C C . GLU B 1 6 ? 7.965 -23.375 -7.277 1 96.31 6 GLU B C 1
ATOM 704 O O . GLU B 1 6 ? 6.773 -23.391 -6.961 1 96.31 6 GLU B O 1
ATOM 709 N N . GLN B 1 7 ? 8.844 -24.031 -6.715 1 97.31 7 GLN B N 1
ATOM 710 C CA . GLN B 1 7 ? 8.5 -24.875 -5.578 1 97.31 7 GLN B CA 1
ATOM 711 C C . GLN B 1 7 ? 7.988 -24.047 -4.406 1 97.31 7 GLN B C 1
ATOM 713 O O . GLN B 1 7 ? 7.031 -24.438 -3.732 1 97.31 7 GLN B O 1
ATOM 718 N N . HIS B 1 8 ? 8.711 -22.938 -4.164 1 96.56 8 HIS B N 1
ATOM 719 C CA . HIS B 1 8 ? 8.281 -22.031 -3.102 1 96.56 8 HIS B CA 1
ATOM 720 C C . HIS B 1 8 ? 6.867 -21.516 -3.354 1 96.56 8 HIS B C 1
ATOM 722 O O . HIS B 1 8 ? 6.055 -21.438 -2.428 1 96.56 8 HIS B O 1
ATOM 728 N N . LEU B 1 9 ? 6.551 -21.172 -4.531 1 97.69 9 LEU B N 1
ATOM 729 C CA . LEU B 1 9 ? 5.227 -20.672 -4.883 1 97.69 9 LEU B CA 1
ATOM 730 C C . LEU B 1 9 ? 4.168 -21.75 -4.652 1 97.69 9 LEU B C 1
ATOM 732 O O . LEU B 1 9 ? 3.119 -21.484 -4.062 1 97.69 9 LEU B O 1
ATOM 736 N N . ASP B 1 10 ? 4.477 -22.922 -5.086 1 97.88 10 ASP B N 1
ATOM 737 C CA . ASP B 1 10 ? 3.555 -24.031 -4.91 1 97.88 10 ASP B CA 1
ATOM 738 C C . ASP B 1 10 ? 3.316 -24.328 -3.43 1 97.88 10 ASP B C 1
ATOM 740 O O . ASP B 1 10 ? 2.186 -24.594 -3.02 1 97.88 10 ASP B O 1
ATOM 744 N N . ASP B 1 11 ? 4.395 -24.25 -2.643 1 98.12 11 ASP B N 1
ATOM 745 C CA . ASP B 1 11 ? 4.281 -24.484 -1.208 1 98.12 11 ASP B CA 1
ATOM 746 C C . ASP B 1 11 ? 3.414 -23.422 -0.538 1 98.12 11 ASP B C 1
ATOM 748 O O . ASP B 1 11 ? 2.631 -23.734 0.364 1 98.12 11 ASP B O 1
ATOM 752 N N . THR B 1 12 ? 3.58 -22.188 -0.97 1 97.62 12 THR B N 1
ATOM 753 C CA . THR B 1 12 ? 2.787 -21.094 -0.426 1 97.62 12 THR B CA 1
ATOM 754 C C . THR B 1 12 ? 1.301 -21.312 -0.692 1 97.62 12 THR B C 1
ATOM 756 O O . THR B 1 12 ? 0.461 -21.031 0.162 1 97.62 12 THR B O 1
ATOM 759 N N . MET B 1 13 ? 0.946 -21.953 -1.727 1 97.88 13 MET B N 1
ATOM 760 C CA . MET B 1 13 ? -0.431 -22.156 -2.166 1 97.88 13 MET B CA 1
ATOM 761 C C . MET B 1 13 ? -1.091 -23.281 -1.38 1 97.88 13 MET B C 1
ATOM 763 O O . MET B 1 13 ? -2.307 -23.469 -1.454 1 97.88 13 MET B O 1
ATOM 767 N N . LYS B 1 14 ? -0.305 -24 -0.66 1 97.88 14 LYS B N 1
ATOM 768 C CA . LYS B 1 14 ? -0.867 -25.078 0.131 1 97.88 14 LYS B CA 1
ATOM 769 C C . LYS B 1 14 ? -1.655 -24.547 1.323 1 97.88 14 LYS B C 1
ATOM 771 O O . LYS B 1 14 ? -2.455 -25.266 1.921 1 97.88 14 LYS B O 1
ATOM 776 N N . ASN B 1 15 ? -1.32 -23.281 1.749 1 97.62 15 ASN B N 1
ATOM 777 C CA . ASN B 1 15 ? -2.148 -22.625 2.754 1 97.62 15 ASN B CA 1
ATOM 778 C C . ASN B 1 15 ? -3.539 -22.312 2.213 1 97.62 15 ASN B C 1
ATOM 780 O O . ASN B 1 15 ? -3.68 -21.547 1.262 1 97.62 15 ASN B O 1
ATOM 784 N N . PRO B 1 16 ? -4.617 -22.906 2.812 1 95.38 16 PRO B N 1
ATOM 785 C CA . PRO B 1 16 ? -5.961 -22.75 2.25 1 95.38 16 PRO B CA 1
ATOM 786 C C . PRO B 1 16 ? -6.426 -21.297 2.217 1 95.38 16 PRO B C 1
ATOM 788 O O . PRO B 1 16 ? -7.309 -20.953 1.428 1 95.38 16 PRO B O 1
ATOM 791 N N . ALA B 1 17 ? -5.875 -20.516 3.1 1 97.12 17 ALA B N 1
ATOM 792 C CA . ALA B 1 17 ? -6.262 -19.109 3.131 1 97.12 17 ALA B CA 1
ATOM 793 C C . ALA B 1 17 ? -5.633 -18.344 1.974 1 97.12 17 ALA B C 1
ATOM 795 O O . ALA B 1 17 ? -6.051 -17.219 1.662 1 97.12 17 ALA B O 1
ATOM 796 N N . VAL B 1 18 ? -4.586 -18.906 1.365 1 98.19 18 VAL B N 1
ATOM 797 C CA . VAL B 1 18 ? -3.883 -18.234 0.277 1 98.19 18 VAL B CA 1
ATOM 798 C C . VAL B 1 18 ? -4.512 -18.609 -1.06 1 98.19 18 VAL B C 1
ATOM 800 O O . VAL B 1 18 ? -4.555 -19.797 -1.419 1 98.19 18 VAL B O 1
ATOM 803 N N . VAL B 1 19 ? -4.918 -17.609 -1.806 1 97.75 19 VAL B N 1
ATOM 804 C CA . VAL B 1 19 ? -5.605 -17.922 -3.059 1 97.75 19 VAL B CA 1
ATOM 805 C C . VAL B 1 19 ? -4.762 -17.438 -4.238 1 97.75 19 VAL B C 1
ATOM 807 O O . VAL B 1 19 ? -5.062 -17.75 -5.391 1 97.75 19 VAL B O 1
ATOM 810 N N . GLY B 1 20 ? -3.68 -16.672 -3.971 1 97.75 20 GLY B N 1
ATOM 811 C CA . GLY B 1 20 ? -2.781 -16.219 -5.02 1 97.75 20 GLY B CA 1
ATOM 812 C C . GLY B 1 20 ? -1.429 -15.773 -4.496 1 97.75 20 GLY B C 1
ATOM 813 O O . GLY B 1 20 ? -1.32 -15.305 -3.359 1 97.75 20 GLY B O 1
ATOM 814 N N . VAL B 1 21 ? -0.441 -15.922 -5.34 1 98.69 21 VAL B N 1
ATOM 815 C CA . VAL B 1 21 ? 0.909 -15.461 -5.023 1 98.69 21 VAL B CA 1
ATOM 816 C C . VAL B 1 21 ? 1.611 -15.008 -6.301 1 98.69 21 VAL B C 1
ATOM 818 O O . VAL B 1 21 ? 1.409 -15.594 -7.371 1 98.69 21 VAL B O 1
ATOM 821 N N . LEU B 1 22 ? 2.436 -13.977 -6.23 1 98.62 22 LEU B N 1
ATOM 822 C CA . LEU B 1 22 ? 3.182 -13.422 -7.355 1 98.62 22 LEU B CA 1
ATOM 823 C C . LEU B 1 22 ? 4.559 -12.945 -6.91 1 98.62 22 LEU B C 1
ATOM 825 O O . LEU B 1 22 ? 4.695 -12.32 -5.859 1 98.62 22 LEU B O 1
ATOM 829 N N . CYS B 1 23 ? 5.562 -13.266 -7.633 1 98.44 23 CYS B N 1
ATOM 830 C CA . CYS B 1 23 ? 6.906 -12.727 -7.461 1 98.44 23 CYS B CA 1
ATOM 831 C C . CYS B 1 23 ? 7.328 -11.914 -8.68 1 98.44 23 CYS B C 1
ATOM 833 O O . CYS B 1 23 ? 7.195 -12.383 -9.82 1 98.44 23 CYS B O 1
ATOM 835 N N . THR B 1 24 ? 7.762 -10.742 -8.461 1 98.44 24 THR B N 1
ATOM 836 C CA . THR B 1 24 ? 8.234 -9.875 -9.539 1 98.44 24 THR B CA 1
ATOM 837 C C . THR B 1 24 ? 9.633 -9.344 -9.242 1 98.44 24 THR B C 1
ATOM 839 O O . THR B 1 24 ? 10.078 -9.367 -8.094 1 98.44 24 THR B O 1
ATOM 842 N N . ASP B 1 25 ? 10.312 -8.914 -10.25 1 97.81 25 ASP B N 1
ATOM 843 C CA . ASP B 1 25 ? 11.562 -8.18 -10.031 1 97.81 25 ASP B CA 1
ATOM 844 C C . ASP B 1 25 ? 11.297 -6.684 -9.852 1 97.81 25 ASP B C 1
ATOM 846 O O . ASP B 1 25 ? 10.141 -6.266 -9.742 1 97.81 25 ASP B O 1
ATOM 850 N N . GLN B 1 26 ? 12.328 -5.863 -9.867 1 95.38 26 GLN B N 1
ATOM 851 C CA . GLN B 1 26 ? 12.242 -4.445 -9.539 1 95.38 26 GLN B CA 1
ATOM 852 C C . GLN B 1 26 ? 11.531 -3.666 -10.648 1 95.38 26 GLN B C 1
ATOM 854 O O . GLN B 1 26 ? 11.016 -2.57 -10.406 1 95.38 26 GLN B O 1
ATOM 859 N N . GLN B 1 27 ? 11.57 -4.266 -11.883 1 96.06 27 GLN B N 1
ATOM 860 C CA . GLN B 1 27 ? 10.922 -3.598 -13.008 1 96.06 27 GLN B CA 1
ATOM 861 C C . GLN B 1 27 ? 9.461 -4.004 -13.125 1 96.06 27 GLN B C 1
ATOM 863 O O . GLN B 1 27 ? 8.727 -3.473 -13.961 1 96.06 27 GLN B O 1
ATOM 868 N N . GLY B 1 28 ? 9.039 -4.945 -12.289 1 97.88 28 GLY B N 1
ATOM 869 C CA . GLY B 1 28 ? 7.668 -5.426 -12.328 1 97.88 28 GLY B CA 1
ATOM 870 C C . GLY B 1 28 ? 7.48 -6.617 -13.25 1 97.88 28 GLY B C 1
ATOM 871 O O . GLY B 1 28 ? 6.352 -6.969 -13.594 1 97.88 28 GLY B O 1
ATOM 872 N N . HIS B 1 29 ? 8.602 -7.188 -13.711 1 98.31 29 HIS B N 1
ATOM 873 C CA . HIS B 1 29 ? 8.508 -8.391 -14.531 1 98.31 29 HIS B CA 1
ATOM 874 C C . HIS B 1 29 ? 8.156 -9.609 -13.688 1 98.31 29 HIS B C 1
ATOM 876 O O . HIS B 1 29 ? 8.711 -9.797 -12.602 1 98.31 29 HIS B O 1
ATOM 882 N N . ASN B 1 30 ? 7.273 -10.43 -14.227 1 98.06 30 ASN B N 1
ATOM 883 C CA . ASN B 1 30 ? 6.801 -11.633 -13.555 1 98.06 30 ASN B CA 1
ATOM 884 C C . ASN B 1 30 ? 7.887 -12.703 -13.484 1 98.06 30 ASN B C 1
ATOM 886 O O . ASN B 1 30 ? 8.398 -13.148 -14.508 1 98.06 30 ASN B O 1
ATOM 890 N N . LEU B 1 31 ? 8.234 -13.125 -12.305 1 98.19 31 LEU B N 1
ATOM 891 C CA . LEU B 1 31 ? 9.188 -14.211 -12.094 1 98.19 31 LEU B CA 1
ATOM 892 C C . LEU B 1 31 ? 8.461 -15.523 -11.836 1 98.19 31 LEU B C 1
ATOM 894 O O . LEU B 1 31 ? 9.047 -16.594 -11.984 1 98.19 31 LEU B O 1
ATOM 898 N N . GLY B 1 32 ? 7.238 -15.445 -11.344 1 98.06 32 GLY B N 1
ATOM 899 C CA . GLY B 1 32 ? 6.348 -16.562 -11.07 1 98.06 32 GLY B CA 1
ATOM 900 C C . GLY B 1 32 ? 5.07 -16.141 -10.367 1 98.06 32 GLY B C 1
ATOM 901 O O . GLY B 1 32 ? 5.074 -15.203 -9.57 1 98.06 32 GLY B O 1
ATOM 902 N N . CYS B 1 33 ? 3.986 -16.922 -10.734 1 98.25 33 CYS B N 1
ATOM 903 C CA . CYS B 1 33 ? 2.717 -16.625 -10.086 1 98.25 33 CYS B CA 1
ATOM 904 C C . CYS B 1 33 ? 1.815 -17.844 -10.047 1 98.25 33 CYS B C 1
ATOM 906 O O . CYS B 1 33 ? 2.02 -18.797 -10.805 1 98.25 33 CYS B O 1
ATOM 908 N N . ARG B 1 34 ? 0.927 -17.828 -9.117 1 98 34 ARG B N 1
ATOM 909 C CA . ARG B 1 34 ? -0.113 -18.844 -8.969 1 98 34 ARG B CA 1
ATOM 910 C C . ARG B 1 34 ? -1.436 -18.219 -8.547 1 98 34 ARG B C 1
ATOM 912 O O . ARG B 1 34 ? -1.45 -17.172 -7.879 1 98 34 ARG B O 1
ATOM 919 N N . GLY B 1 35 ? -2.566 -18.812 -8.93 1 97.44 35 GLY B N 1
ATOM 920 C CA . GLY B 1 35 ? -3.885 -18.469 -8.422 1 97.44 35 GLY B CA 1
ATOM 921 C C . GLY B 1 35 ? -4.391 -17.125 -8.938 1 97.44 35 GLY B C 1
ATOM 922 O O . GLY B 1 35 ? -4.348 -16.875 -10.141 1 97.44 35 GLY B O 1
ATOM 923 N N . SER B 1 36 ? -4.934 -16.281 -7.969 1 96.5 36 SER B N 1
ATOM 924 C CA . SER B 1 36 ? -5.664 -15.07 -8.305 1 96.5 36 SER B CA 1
ATOM 925 C C . SER B 1 36 ? -4.719 -13.984 -8.82 1 96.5 36 SER B C 1
ATOM 927 O O . SER B 1 36 ? -5.164 -13 -9.406 1 96.5 36 SER B O 1
ATOM 929 N N . LEU B 1 37 ? -3.459 -14.047 -8.57 1 97 37 LEU B N 1
ATOM 930 C CA . LEU B 1 37 ? -2.486 -13.062 -9.039 1 97 37 LEU B CA 1
ATOM 931 C C . LEU B 1 37 ? -1.774 -13.555 -10.297 1 97 37 LEU B C 1
ATOM 933 O O . LEU B 1 37 ? -1.297 -14.695 -10.336 1 97 37 LEU B O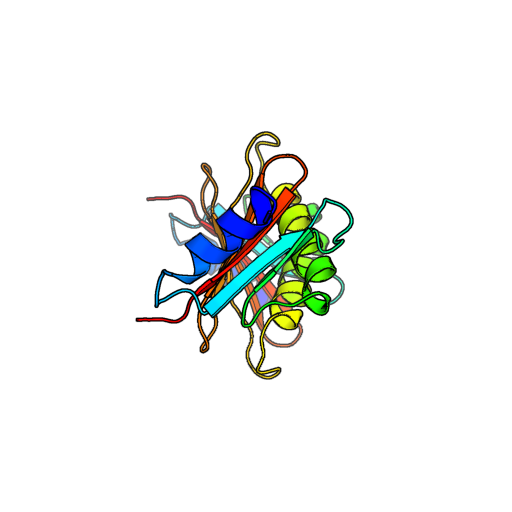 1
ATOM 937 N N . SER B 1 38 ? -1.719 -12.672 -11.25 1 96.62 38 SER B N 1
ATOM 938 C CA . SER B 1 38 ? -1.199 -13.055 -12.562 1 96.62 38 SER B CA 1
ATOM 939 C C . SER B 1 38 ? -0.135 -12.078 -13.047 1 96.62 38 SER B C 1
ATOM 941 O O . SER B 1 38 ? 0.241 -11.156 -12.312 1 96.62 38 SER B O 1
ATOM 943 N N . ASP B 1 39 ? 0.317 -12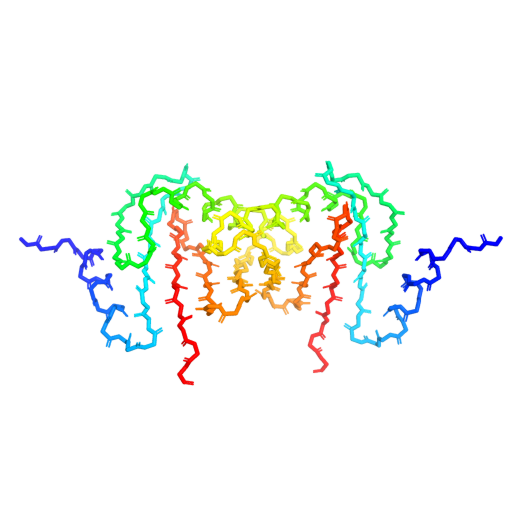.312 -14.312 1 95.88 39 ASP B N 1
ATOM 944 C CA . ASP B 1 39 ? 1.366 -11.508 -14.93 1 95.88 39 ASP B CA 1
ATOM 945 C C . ASP B 1 39 ? 0.929 -10.047 -15.055 1 95.88 39 ASP B C 1
ATOM 947 O O . ASP B 1 39 ? 1.766 -9.141 -15.062 1 95.88 39 ASP B O 1
ATOM 951 N N . GLU B 1 40 ? -0.346 -9.789 -15.102 1 96.12 40 GLU B N 1
ATOM 952 C CA . GLU B 1 40 ? -0.852 -8.438 -15.312 1 96.12 40 GLU B CA 1
ATOM 953 C C . GLU B 1 40 ? -0.692 -7.586 -14.047 1 96.12 40 GLU B C 1
ATOM 955 O O . GLU B 1 40 ? -0.736 -6.355 -14.109 1 96.12 40 GLU B O 1
ATOM 960 N N . HIS B 1 41 ? -0.414 -8.219 -12.945 1 97.88 41 HIS B N 1
ATOM 961 C CA . HIS B 1 41 ? -0.372 -7.52 -11.664 1 97.88 41 HIS B CA 1
ATOM 962 C C . HIS B 1 41 ? 1.055 -7.129 -11.297 1 97.88 41 HIS B C 1
ATOM 964 O O . HIS B 1 41 ? 1.275 -6.426 -10.305 1 97.88 41 HIS B O 1
ATOM 970 N N . GLY B 1 42 ? 2.051 -7.598 -12.047 1 98.44 42 GLY B N 1
ATOM 971 C CA . GLY B 1 42 ? 3.443 -7.402 -11.672 1 98.44 42 GLY B CA 1
ATOM 972 C C . GLY B 1 42 ? 3.826 -5.941 -11.547 1 98.44 42 GLY B C 1
ATOM 973 O O . GLY B 1 42 ? 4.465 -5.543 -10.57 1 98.44 42 GLY B O 1
ATOM 974 N N . GLY B 1 43 ? 3.471 -5.145 -12.508 1 98.25 43 GLY B N 1
ATOM 975 C CA . GLY B 1 43 ? 3.771 -3.723 -12.469 1 98.25 43 GLY B CA 1
ATOM 976 C C . GLY B 1 43 ? 3.178 -3.025 -11.258 1 98.25 43 GLY B C 1
ATOM 977 O O . GLY B 1 43 ? 3.857 -2.242 -10.586 1 98.25 43 GLY B O 1
ATOM 978 N N . VAL B 1 44 ? 1.983 -3.324 -10.953 1 98.19 44 VAL B N 1
ATOM 979 C CA . VAL B 1 44 ? 1.278 -2.705 -9.836 1 98.19 44 VAL B CA 1
ATOM 980 C C . VAL B 1 44 ? 1.945 -3.102 -8.516 1 98.19 44 VAL B C 1
ATOM 982 O O . VAL B 1 44 ? 2.238 -2.246 -7.68 1 98.19 44 VAL B O 1
ATOM 985 N N . VAL B 1 45 ? 2.312 -4.355 -8.367 1 98.5 45 VAL B N 1
ATOM 986 C CA . VAL B 1 45 ? 2.924 -4.891 -7.156 1 98.5 45 VAL B CA 1
ATOM 987 C C . VAL B 1 45 ? 4.281 -4.23 -6.93 1 98.5 45 VAL B C 1
ATOM 989 O O . VAL B 1 45 ? 4.602 -3.816 -5.812 1 98.5 45 VAL B O 1
ATOM 992 N N . SER B 1 46 ? 5.035 -4.094 -8.016 1 98.5 46 SER B N 1
ATOM 993 C CA . SER B 1 46 ? 6.359 -3.488 -7.91 1 98.5 46 SER B CA 1
ATOM 994 C C . SER B 1 46 ? 6.262 -2.02 -7.512 1 98.5 46 SER B C 1
ATOM 996 O O . SER B 1 46 ? 7.031 -1.548 -6.672 1 98.5 46 SER B O 1
ATOM 998 N N . VAL B 1 47 ? 5.324 -1.274 -8.055 1 97.88 47 VAL B N 1
ATOM 999 C CA . VAL B 1 47 ? 5.148 0.145 -7.762 1 97.88 47 VAL B CA 1
ATOM 1000 C C . VAL B 1 47 ? 4.699 0.323 -6.316 1 97.88 47 VAL B C 1
ATOM 1002 O O . VAL B 1 47 ? 5.184 1.212 -5.613 1 97.88 47 VAL B O 1
ATOM 1005 N N . LEU B 1 48 ? 3.812 -0.55 -5.84 1 98.25 48 LEU B N 1
ATOM 1006 C CA . LEU B 1 48 ? 3.354 -0.489 -4.457 1 98.25 48 LEU B CA 1
ATOM 1007 C C . LEU B 1 48 ? 4.523 -0.619 -3.488 1 98.25 48 LEU B C 1
ATOM 1009 O O . LEU B 1 48 ? 4.664 0.185 -2.564 1 98.25 48 LEU B O 1
ATOM 1013 N N . ALA B 1 49 ? 5.352 -1.582 -3.771 1 98.25 49 ALA B N 1
ATOM 1014 C CA . ALA B 1 49 ? 6.496 -1.804 -2.891 1 98.25 49 ALA B CA 1
ATOM 1015 C C . ALA B 1 49 ? 7.449 -0.613 -2.918 1 98.25 49 ALA B C 1
ATOM 1017 O O . ALA B 1 49 ? 7.93 -0.171 -1.873 1 98.25 49 ALA B O 1
ATOM 1018 N N . LYS B 1 50 ? 7.672 -0.079 -4.062 1 97 50 LYS B N 1
ATOM 1019 C CA . LYS B 1 50 ? 8.586 1.049 -4.211 1 97 50 LYS B CA 1
ATOM 1020 C C . LYS B 1 50 ? 8.039 2.297 -3.525 1 97 50 LYS B C 1
ATOM 1022 O O . LYS B 1 50 ? 8.766 2.992 -2.814 1 97 50 LYS B O 1
ATOM 1027 N N . GLN B 1 51 ? 6.777 2.576 -3.773 1 97.31 51 GLN B N 1
ATOM 1028 C CA . GLN B 1 51 ? 6.156 3.754 -3.18 1 97.31 51 GLN B CA 1
ATOM 1029 C C . GLN B 1 51 ? 6.09 3.633 -1.659 1 97.31 51 GLN B C 1
ATOM 1031 O O . GLN B 1 51 ? 6.281 4.617 -0.943 1 97.31 51 GLN B O 1
ATOM 1036 N N . ALA B 1 52 ? 5.816 2.459 -1.157 1 97.56 52 ALA B N 1
ATOM 1037 C CA . ALA B 1 52 ? 5.785 2.236 0.287 1 97.56 52 ALA B CA 1
ATOM 1038 C C . ALA B 1 52 ? 7.141 2.549 0.917 1 97.56 52 ALA B C 1
ATOM 1040 O O . ALA B 1 52 ? 7.211 3.193 1.967 1 97.56 52 ALA B O 1
ATOM 1041 N N . ALA B 1 53 ? 8.18 2.117 0.288 1 96.19 53 ALA B N 1
ATOM 1042 C CA . ALA B 1 53 ? 9.531 2.352 0.797 1 96.19 53 ALA B CA 1
ATOM 1043 C C . ALA B 1 53 ? 9.844 3.844 0.861 1 96.19 53 ALA B C 1
ATOM 1045 O O . ALA B 1 53 ? 10.562 4.293 1.752 1 96.19 53 ALA B O 1
ATOM 1046 N N . ALA B 1 54 ? 9.242 4.602 -0.045 1 95.31 54 ALA B N 1
ATOM 1047 C CA . ALA B 1 54 ? 9.508 6.039 -0.126 1 95.31 54 ALA B CA 1
ATOM 1048 C C . ALA B 1 54 ? 8.891 6.777 1.058 1 95.31 54 ALA B C 1
ATOM 1050 O O . ALA B 1 54 ? 9.25 7.918 1.342 1 95.31 54 ALA B O 1
ATOM 1051 N N . LEU B 1 55 ? 7.984 6.152 1.821 1 94.19 55 LEU B N 1
ATOM 1052 C CA . LEU B 1 55 ? 7.312 6.805 2.938 1 94.19 55 LEU B CA 1
ATOM 1053 C C . LEU B 1 55 ? 7.973 6.438 4.262 1 94.19 55 LEU B C 1
ATOM 1055 O O . LEU B 1 55 ? 7.594 6.953 5.316 1 94.19 55 LEU B O 1
ATOM 1059 N N . THR B 1 56 ? 8.773 5.492 4.215 1 91.12 56 THR B N 1
ATOM 1060 C CA . THR B 1 56 ? 9.461 5.098 5.441 1 91.12 56 THR B CA 1
ATOM 1061 C C . THR B 1 56 ? 10.617 6.047 5.75 1 91.12 56 THR B C 1
ATOM 1063 O O . THR B 1 56 ? 11.25 6.574 4.836 1 91.12 56 THR B O 1
ATOM 1066 N N . LYS B 1 57 ? 10.797 6.414 6.988 1 85.75 57 LYS B N 1
ATOM 1067 C CA . LYS B 1 57 ? 11.852 7.336 7.387 1 85.75 57 LYS B CA 1
ATOM 1068 C C . LYS B 1 57 ? 13.227 6.676 7.301 1 85.75 57 LYS B C 1
ATOM 1070 O O . LYS B 1 57 ? 14.195 7.301 6.879 1 85.75 57 LYS B O 1
ATOM 1075 N N . ASP B 1 58 ? 13.305 5.371 7.699 1 90.06 58 ASP B N 1
ATOM 1076 C CA . ASP B 1 58 ? 14.531 4.582 7.664 1 90.06 58 ASP B CA 1
ATOM 1077 C C . ASP B 1 58 ? 14.664 3.834 6.34 1 90.06 58 ASP B C 1
ATOM 1079 O O . ASP B 1 58 ? 13.898 2.908 6.062 1 90.06 58 ASP B O 1
ATOM 1083 N N . PRO B 1 59 ? 15.609 4.18 5.457 1 86.12 59 PRO B N 1
ATOM 1084 C CA . PRO B 1 59 ? 15.758 3.582 4.129 1 86.12 59 PRO B CA 1
ATOM 1085 C C . PRO B 1 59 ? 16.125 2.102 4.184 1 86.12 59 PRO B C 1
ATOM 1087 O O . PRO B 1 59 ? 16.047 1.404 3.168 1 86.12 59 PRO B O 1
ATOM 1090 N N . THR B 1 60 ? 16.547 1.661 5.344 1 88.69 60 THR B N 1
ATOM 1091 C CA . THR B 1 60 ? 16.938 0.257 5.449 1 88.69 60 THR B CA 1
ATOM 1092 C C . THR B 1 60 ? 15.719 -0.61 5.781 1 88.69 60 THR B C 1
ATOM 1094 O O . THR B 1 60 ? 15.797 -1.839 5.727 1 88.69 60 THR B O 1
ATOM 1097 N N . GLU B 1 61 ? 14.641 -0.002 6.156 1 90.5 61 GLU B N 1
ATOM 1098 C CA . GLU B 1 61 ? 13.414 -0.738 6.469 1 90.5 61 GLU B CA 1
ATOM 1099 C C . GLU B 1 61 ? 12.609 -1.033 5.207 1 90.5 61 GLU B C 1
ATOM 1101 O O . GLU B 1 61 ? 12.492 -0.18 4.328 1 90.5 61 GLU B O 1
ATOM 1106 N N . THR B 1 62 ? 12.211 -2.242 5.062 1 94.44 62 THR B N 1
ATOM 1107 C CA . THR B 1 62 ? 11.297 -2.639 3.996 1 94.44 62 THR B CA 1
ATOM 1108 C C . THR B 1 62 ? 9.883 -2.826 4.539 1 94.44 62 THR B C 1
ATOM 1110 O O . THR B 1 62 ? 9.578 -3.844 5.168 1 94.44 62 THR B O 1
ATOM 1113 N N . PRO B 1 63 ? 9.102 -1.879 4.332 1 96 63 PRO B N 1
ATOM 1114 C CA . PRO B 1 63 ? 7.75 -1.995 4.891 1 96 63 PRO B CA 1
ATOM 1115 C C . PRO B 1 63 ? 6.922 -3.084 4.211 1 96 63 PRO B C 1
ATOM 1117 O O . PRO B 1 63 ? 7.191 -3.439 3.061 1 96 63 PRO B O 1
ATOM 1120 N N . THR B 1 64 ? 5.973 -3.691 4.926 1 97.75 64 THR B N 1
ATOM 1121 C CA . THR B 1 64 ? 4.934 -4.551 4.367 1 97.75 64 THR B CA 1
ATOM 1122 C C . THR B 1 64 ? 3.707 -3.73 3.98 1 97.75 64 THR B C 1
ATOM 1124 O O . THR B 1 64 ? 3.209 -2.936 4.777 1 97.75 64 THR B O 1
ATOM 1127 N N . VAL B 1 65 ? 3.283 -3.91 2.727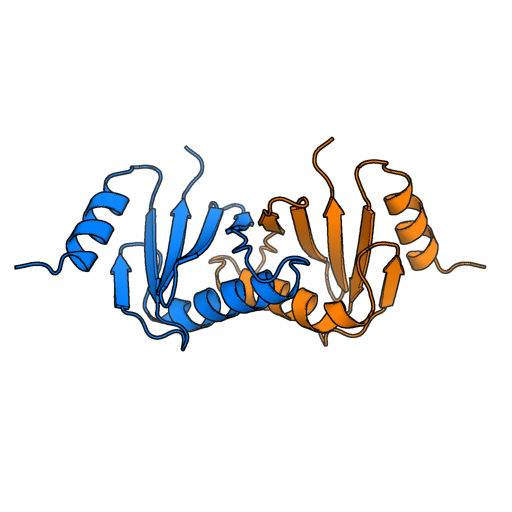 1 98.31 65 VAL B N 1
ATOM 1128 C CA . VAL B 1 65 ? 2.049 -3.277 2.271 1 98.31 65 VAL B CA 1
ATOM 1129 C C . VAL B 1 65 ? 0.884 -4.258 2.414 1 98.31 65 VAL B C 1
ATOM 1131 O O . VAL B 1 65 ? 0.958 -5.391 1.938 1 98.31 65 VAL B O 1
ATOM 1134 N N . CYS B 1 66 ? -0.12 -3.84 3.096 1 98.19 66 CYS B N 1
ATOM 1135 C CA . CYS B 1 66 ? -1.342 -4.629 3.217 1 98.19 66 CYS B CA 1
ATOM 1136 C C . CYS B 1 66 ? -2.521 -3.904 2.578 1 98.19 66 CYS B C 1
ATOM 1138 O O . CYS B 1 66 ? -2.852 -2.783 2.963 1 98.19 66 CYS B O 1
ATOM 1140 N N . LEU B 1 67 ? -3.047 -4.539 1.524 1 97.19 67 LEU B N 1
ATOM 1141 C CA . LEU B 1 67 ? -4.285 -4.055 0.923 1 97.19 67 LEU B CA 1
ATOM 1142 C C . LEU B 1 67 ? -5.492 -4.785 1.503 1 97.19 67 LEU B C 1
ATOM 1144 O O . LEU B 1 67 ? -5.605 -6.008 1.368 1 97.19 67 LEU B O 1
ATOM 1148 N N . GLU B 1 68 ? -6.297 -4.051 2.197 1 95.19 68 GLU B N 1
ATOM 1149 C CA . GLU B 1 68 ? -7.488 -4.633 2.807 1 95.19 68 GLU B CA 1
ATOM 1150 C C . GLU B 1 68 ? -8.742 -4.305 1.997 1 95.19 68 GLU B C 1
ATOM 1152 O O . GLU B 1 68 ? -9.023 -3.135 1.736 1 95.19 68 GLU B O 1
ATOM 1157 N N . SER B 1 69 ? -9.367 -5.32 1.535 1 91.62 69 SER B N 1
ATOM 1158 C CA . SER B 1 69 ? -10.633 -5.172 0.812 1 91.62 69 SER B CA 1
ATOM 1159 C C . SER B 1 69 ? -11.656 -6.203 1.273 1 91.62 69 SER B C 1
ATOM 1161 O O . SER B 1 69 ? -11.383 -6.992 2.182 1 91.62 69 SER B O 1
ATOM 1163 N N . GLU B 1 70 ? -12.875 -6.105 0.696 1 85.25 70 GLU B N 1
ATOM 1164 C CA . GLU B 1 70 ? -13.945 -7.047 1.023 1 85.25 70 GLU B CA 1
ATOM 1165 C C . GLU B 1 70 ? -13.609 -8.453 0.545 1 85.25 70 GLU B C 1
ATOM 1167 O O . GLU B 1 70 ? -14.031 -9.438 1.155 1 85.25 70 GLU B O 1
ATOM 1172 N N . SER B 1 71 ? -12.797 -8.609 -0.392 1 83.94 71 SER B N 1
ATOM 1173 C CA . SER B 1 71 ? -12.492 -9.883 -1.025 1 83.94 71 SER B CA 1
ATOM 1174 C C . SER B 1 71 ? -11.25 -10.523 -0.418 1 83.94 71 SER B C 1
ATOM 1176 O O . SER B 1 71 ? -10.852 -11.617 -0.818 1 83.94 71 SER B O 1
ATOM 1178 N N . GLY B 1 72 ? -10.75 -9.883 0.601 1 92.62 72 GLY B N 1
ATOM 1179 C CA . GLY B 1 72 ? -9.523 -10.391 1.2 1 92.62 72 GLY B CA 1
ATOM 1180 C C . GLY B 1 72 ? -8.414 -9.352 1.247 1 92.62 72 GLY B C 1
ATOM 1181 O O . GLY B 1 72 ? -8.656 -8.164 1.031 1 92.62 72 GLY B O 1
ATOM 1182 N N . ASN B 1 73 ? -7.316 -9.891 1.653 1 96.38 73 ASN B N 1
ATOM 1183 C CA . ASN B 1 73 ? -6.168 -8.992 1.753 1 96.38 73 ASN B CA 1
ATOM 1184 C C . ASN B 1 73 ? -5.035 -9.43 0.832 1 96.38 73 ASN B C 1
ATOM 1186 O O . ASN B 1 73 ? -4.898 -10.617 0.529 1 96.38 73 ASN B O 1
ATOM 1190 N N . ILE B 1 74 ? -4.293 -8.484 0.381 1 97.62 74 ILE B N 1
ATOM 1191 C CA . ILE B 1 74 ? -3.055 -8.727 -0.35 1 97.62 74 ILE B CA 1
ATOM 1192 C C . ILE B 1 74 ? -1.874 -8.148 0.425 1 97.62 74 ILE B C 1
ATOM 1194 O O . ILE B 1 74 ? -1.898 -6.977 0.822 1 97.62 74 ILE B O 1
ATOM 1198 N N . LEU B 1 75 ? -0.906 -8.93 0.67 1 98.06 75 LEU B N 1
ATOM 1199 C CA . LEU B 1 75 ? 0.335 -8.492 1.303 1 98.06 75 LEU B CA 1
ATOM 1200 C C . LEU B 1 75 ? 1.459 -8.383 0.277 1 98.06 75 LEU B C 1
ATOM 1202 O O . LEU B 1 75 ? 1.62 -9.266 -0.568 1 98.06 75 LEU B O 1
ATOM 1206 N N . VAL B 1 76 ? 2.174 -7.27 0.233 1 98.62 76 VAL B N 1
ATOM 1207 C CA . VAL B 1 76 ? 3.279 -7.023 -0.687 1 98.62 76 VAL B CA 1
ATOM 1208 C C . VAL B 1 76 ? 4.539 -6.676 0.103 1 98.62 76 VAL B C 1
ATOM 1210 O O . VAL B 1 76 ? 4.516 -5.793 0.966 1 98.62 76 VAL B O 1
ATOM 1213 N N . ARG B 1 77 ? 5.586 -7.312 -0.184 1 98.06 77 ARG 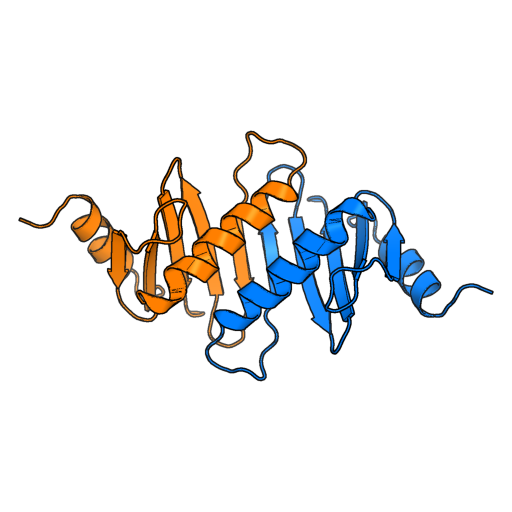B N 1
ATOM 1214 C CA . ARG B 1 77 ? 6.855 -7.004 0.467 1 98.06 77 ARG B CA 1
ATOM 1215 C C . ARG B 1 77 ? 8.031 -7.344 -0.442 1 98.06 77 ARG B C 1
ATOM 1217 O O . ARG B 1 77 ? 8.031 -8.383 -1.104 1 98.06 77 ARG B O 1
ATOM 1224 N N . SER B 1 78 ? 9.039 -6.434 -0.433 1 97.56 78 SER B N 1
ATOM 1225 C CA . SER B 1 78 ? 10.258 -6.676 -1.207 1 97.56 78 SER B CA 1
ATOM 1226 C C . SER B 1 78 ? 11.305 -7.41 -0.377 1 97.56 78 SER B C 1
ATOM 1228 O O . SER B 1 78 ? 11.43 -7.172 0.826 1 97.56 78 SER B O 1
ATOM 1230 N N . HIS B 1 79 ? 11.945 -8.258 -0.97 1 94.25 79 HIS B N 1
ATOM 1231 C CA . HIS B 1 79 ? 13.109 -8.969 -0.461 1 94.25 79 HIS B CA 1
ATOM 1232 C C . HIS B 1 79 ? 14.266 -8.914 -1.454 1 94.25 79 HIS B C 1
ATOM 1234 O O . HIS B 1 79 ? 14.375 -9.773 -2.334 1 94.25 79 HIS B O 1
ATOM 1240 N N . GLY B 1 80 ? 15.211 -7.957 -1.13 1 93.69 80 GLY B N 1
ATOM 1241 C CA . GLY B 1 80 ? 16.25 -7.73 -2.129 1 93.69 80 GLY B CA 1
ATOM 1242 C C . GLY B 1 80 ? 15.695 -7.227 -3.449 1 93.69 80 GLY B C 1
ATOM 1243 O O . GLY B 1 80 ? 15.039 -6.188 -3.496 1 93.69 80 GLY B O 1
ATOM 1244 N N . THR B 1 81 ? 15.984 -8.055 -4.516 1 95.06 81 THR B N 1
ATOM 1245 C CA . THR B 1 81 ? 15.586 -7.605 -5.848 1 95.06 81 THR B CA 1
ATOM 1246 C C . THR B 1 81 ? 14.219 -8.18 -6.219 1 95.06 81 THR B C 1
ATOM 1248 O O . THR B 1 81 ? 13.703 -7.918 -7.305 1 95.06 81 THR B O 1
ATOM 1251 N N . ILE B 1 82 ? 13.648 -8.898 -5.324 1 97.25 82 ILE B N 1
ATOM 1252 C CA . ILE B 1 82 ? 12.391 -9.586 -5.602 1 97.25 82 ILE B CA 1
ATOM 1253 C C . ILE B 1 82 ? 11.281 -8.984 -4.742 1 97.25 82 ILE B C 1
ATOM 1255 O O . ILE B 1 82 ? 11.484 -8.695 -3.561 1 97.25 82 ILE B O 1
ATOM 1259 N N . THR B 1 83 ? 10.109 -8.805 -5.336 1 98.31 83 THR B N 1
ATOM 1260 C CA . THR B 1 83 ? 8.898 -8.438 -4.613 1 98.31 83 THR B CA 1
ATOM 1261 C C . THR B 1 83 ? 7.879 -9.57 -4.648 1 98.31 83 THR B C 1
ATOM 1263 O O . THR B 1 83 ? 7.617 -10.141 -5.707 1 98.31 83 THR B O 1
ATOM 1266 N N . VAL B 1 84 ? 7.332 -9.867 -3.438 1 98.44 84 VAL B N 1
ATOM 1267 C CA . VAL B 1 84 ? 6.355 -10.945 -3.33 1 98.44 84 VAL B CA 1
ATOM 1268 C C . VAL B 1 84 ? 4.996 -10.375 -2.93 1 98.44 84 VAL B C 1
ATOM 1270 O O . VAL B 1 84 ? 4.902 -9.57 -2.004 1 98.44 84 VAL B O 1
ATOM 1273 N N . ALA B 1 85 ? 3.963 -10.805 -3.662 1 98.62 85 ALA B N 1
ATOM 1274 C CA . ALA B 1 85 ? 2.578 -10.508 -3.307 1 98.62 85 ALA B CA 1
ATOM 1275 C C . ALA B 1 85 ? 1.813 -11.781 -2.961 1 98.62 85 ALA B C 1
ATOM 1277 O O . ALA B 1 85 ? 1.895 -12.773 -3.684 1 98.62 85 ALA B O 1
ATOM 1278 N N . VAL B 1 86 ? 1.082 -11.742 -1.827 1 98.5 86 VAL B N 1
ATOM 1279 C CA . VAL B 1 86 ? 0.262 -12.875 -1.393 1 98.5 86 VAL B CA 1
ATOM 1280 C C . VAL B 1 86 ? -1.176 -12.406 -1.171 1 98.5 86 VAL B C 1
ATOM 1282 O O . VAL B 1 86 ? -1.421 -11.461 -0.417 1 98.5 86 VAL B O 1
ATOM 1285 N N . HIS B 1 87 ? -2.068 -13.039 -1.829 1 98.12 87 HIS B N 1
ATOM 1286 C CA . HIS B 1 87 ? -3.498 -12.781 -1.689 1 98.12 87 HIS B CA 1
ATOM 1287 C C . HIS B 1 87 ? -4.152 -13.797 -0.761 1 98.12 87 HIS B C 1
ATOM 1289 O O . HIS B 1 87 ? -4.145 -15 -1.045 1 98.12 87 HIS B O 1
ATOM 1295 N N . LYS B 1 88 ? -4.727 -13.258 0.315 1 97.75 88 LYS B N 1
ATOM 1296 C CA . LYS B 1 88 ? -5.359 -14.102 1.318 1 97.75 88 LYS B CA 1
ATOM 1297 C C . LYS B 1 88 ? -6.848 -13.789 1.451 1 97.75 88 LYS B C 1
ATOM 1299 O O . LYS B 1 88 ? -7.246 -12.625 1.367 1 97.75 88 LYS B O 1
ATOM 1304 N N . ILE B 1 89 ? -7.668 -14.742 1.642 1 94.62 89 ILE B N 1
ATOM 1305 C CA . ILE B 1 89 ? -9.086 -14.555 1.914 1 94.62 89 ILE B CA 1
ATOM 1306 C C . ILE B 1 89 ? -9.367 -14.797 3.396 1 94.62 89 ILE B C 1
ATOM 1308 O O . ILE B 1 89 ? -8.594 -15.484 4.074 1 94.62 89 ILE B O 1
ATOM 1312 N N . ALA B 1 90 ? -10.25 -13.93 4 1 77.31 90 ALA B N 1
ATOM 1313 C CA . ALA B 1 90 ? -10.633 -14.148 5.395 1 77.31 90 ALA B CA 1
ATOM 1314 C C . ALA B 1 90 ? -11.141 -15.57 5.605 1 77.31 90 ALA B C 1
ATOM 1316 O O . ALA B 1 90 ? -11.82 -16.125 4.738 1 77.31 90 ALA B O 1
ATOM 1317 N N . SER B 1 91 ? -10.375 -16.391 6.488 1 59.22 91 SER B N 1
ATOM 1318 C CA . SER B 1 91 ? -10.898 -17.688 6.875 1 59.22 91 SER B CA 1
ATOM 1319 C C . SER B 1 91 ? -12.211 -17.562 7.637 1 59.22 91 SER B C 1
ATOM 1321 O O . SER B 1 91 ? -12.453 -16.531 8.289 1 59.22 91 SER B O 1
#

Foldseek 3Di:
DDDPVRVVQVVLVVPVQWQKKFKEFLCLQTPDMDGPDDRVCSNVLNVVQVVVCVPDPDNVDRDWDWDDDPQFIWIWTDDVGMIMITTGGDD/DDDPVRVVQVVLVVPVQWQKKFKEFLCQQTPDMDGPDDRVCSNVLNVVQVVVCVPDPDNVDRDWDWDDDPQFIWIWTDDVGMIMITTGGDD

Secondary structure (DSSP, 8-state):
---HHHHHHHHHTTSTTEEEEEEE-TT--EEEEEET--GGGHHHHHHHHHHHHHT-SSTT--PEEEEEETTEEEEEEEETTEEEEEEE---/---HHHHHHHHHTTSTTEEEEEEE-TT--EEEEEET--GGGHHHHHHHHHHHHHT-SSTT--PEEEEEETTEEEEEEEETTEEEEEEE---

Radius of gyration: 17.08 Å; Cα contacts (8 Å, |Δi|>4): 412; chains: 2; bounding box: 33×61×37 Å

Sequence (182 aa):
MESTLEQHLDDTMKNPAVVGVLCTDQQGHNLGCRGSLSDEHGGVVSVLAKQAAALTKDPTETPTVCLESESGNILVRSHGTITVAVHKIASMESTLEQHLDDTMKNPAVVGVLCTDQQGHNLGCRGSLSDEHGGVVSVLAKQAAALTKDPTETPTVCLESESGNILVRSHGTITVAVHKIAS

pLDDT: mean 94.91, std 6.85, range [59.22, 98.69]

Nearest PDB structures (foldseek):
  5yk5-assembly1_B  TM=9.395E-01  e=6.440E-14  Homo sapiens
  5y38-assembly1_A  TM=8.949E-01  e=2.784E-13  Homo sapiens
  5y39-assembly2_J  TM=9.518E-01  e=7.154E-12  Homo sapiens
  7uxh-assembly1_i  TM=9.090E-01  e=2.935E-12  Homo sapiens
  8dhb-assembly1_G  TM=8.140E-01  e=5.147E-11  Homo sapiens

Organism: Neolamprologus brichardi (NCBI:txid32507)

Solvent-accessible surface area (backbone atoms only — not comparable to full-atom values): 9678 Å² total; per-residue (Å²): 129,74,50,73,65,54,48,51,53,55,57,57,52,66,41,85,47,34,53,19,31,33,32,16,33,80,85,13,48,64,75,47,64,41,72,78,34,53,72,86,45,16,50,46,55,31,49,44,43,53,42,52,38,71,71,45,89,53,83,85,55,71,39,40,37,35,39,42,48,94,82,22,36,36,40,33,35,60,57,90,66,35,32,40,36,40,31,32,42,83,127,130,75,50,73,64,54,49,51,54,56,57,56,52,68,41,86,44,34,53,18,31,33,32,17,33,82,85,13,48,64,76,47,62,40,71,80,34,53,72,86,44,17,49,47,54,32,49,46,46,54,43,52,39,69,70,44,87,53,81,85,54,73,39,40,38,36,39,44,49,95,82,23,36,36,40,34,37,59,58,89,66,35,32,40,36,40,31,31,40,82,124